Protein AF-A0A9W6KFF7-F1 (afdb_monomer_lite)

Radius of gyration: 13.84 Å; chains: 1; bounding box: 44×28×25 Å

Sequence (61 aa):
MGKSGKSRELKWVLRPNHTDLAEHDGKEIYAFGDTDAVGRVEVTLTDGTRVKVRRTELIPC

Foldseek 3Di:
DDPPPPPPPWKKAFQAPDPVCPVRHGFIFPDWDDADPVGWIWTQTPVRDIDTHHPVRIDID

pLDDT: mean 88.84, std 14.78, range [43.25, 98.0]

Organism: NCBI:txid53360

Structure (mmCIF, N/CA/C/O backbone):
data_AF-A0A9W6KFF7-F1
#
_entry.id   AF-A0A9W6KFF7-F1
#
loop_
_atom_site.group_PDB
_atom_site.id
_atom_site.type_symbol
_atom_site.label_atom_id
_atom_site.label_alt_id
_atom_site.label_comp_id
_atom_site.label_asym_id
_atom_site.label_entity_id
_atom_site.label_seq_id
_atom_site.pdbx_PDB_ins_code
_atom_site.Cartn_x
_atom_site.Cartn_y
_atom_site.Cartn_z
_atom_site.occupancy
_atom_site.B_iso_or_equiv
_atom_site.auth_seq_id
_atom_site.auth_comp_id
_atom_site.auth_asym_id
_atom_site.auth_atom_id
_ato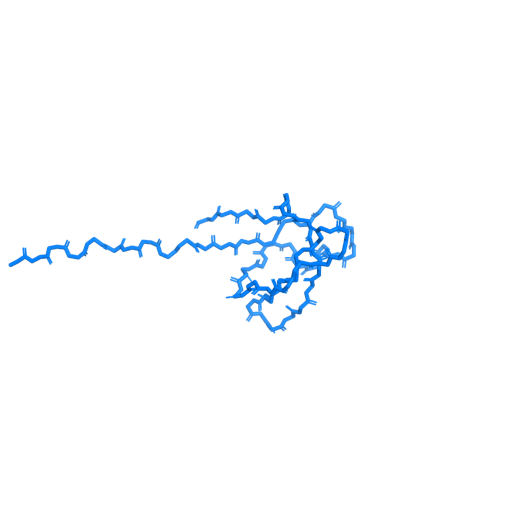m_site.pdbx_PDB_model_num
ATOM 1 N N . MET A 1 1 ? -36.068 15.939 7.151 1.00 43.25 1 MET A N 1
ATOM 2 C CA . MET A 1 1 ? -35.637 14.543 7.396 1.00 43.25 1 MET A CA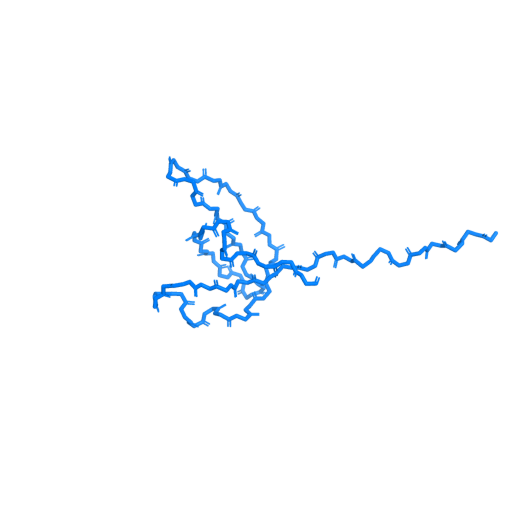 1
ATOM 3 C C . MET A 1 1 ? -34.807 14.066 6.208 1.00 43.25 1 MET A C 1
ATOM 5 O O . MET A 1 1 ? -35.359 13.514 5.269 1.00 43.25 1 MET A O 1
ATOM 9 N N . GLY A 1 2 ? -33.499 14.326 6.203 1.00 48.00 2 GLY A N 1
ATOM 10 C CA . GLY A 1 2 ? -32.590 13.739 5.216 1.00 48.00 2 GLY A CA 1
ATOM 11 C C . GLY A 1 2 ? -31.964 12.496 5.827 1.00 48.00 2 GLY A C 1
ATOM 12 O O . GLY A 1 2 ? -31.164 12.618 6.751 1.00 48.00 2 GLY A O 1
ATOM 13 N N . LYS A 1 3 ? -32.356 11.300 5.376 1.00 52.53 3 LYS A N 1
ATOM 14 C CA . LYS A 1 3 ? -31.619 10.078 5.711 1.00 52.53 3 LYS A CA 1
ATOM 15 C C . LYS A 1 3 ? -30.274 10.176 4.994 1.00 52.53 3 LYS A C 1
ATOM 17 O O . LYS A 1 3 ? -30.181 9.830 3.823 1.00 52.53 3 LYS A O 1
ATOM 22 N N . SER A 1 4 ? -29.269 10.707 5.688 1.00 52.97 4 SER A N 1
ATOM 23 C CA . SER A 1 4 ? -27.873 10.573 5.286 1.00 52.97 4 SER A CA 1
ATOM 24 C C . SER A 1 4 ? -27.576 9.076 5.296 1.00 52.97 4 SER A C 1
ATOM 26 O O . SER A 1 4 ? -27.451 8.462 6.359 1.00 52.97 4 SER A O 1
ATOM 28 N N . GLY A 1 5 ? -27.638 8.447 4.121 1.00 54.22 5 GLY A N 1
ATOM 29 C 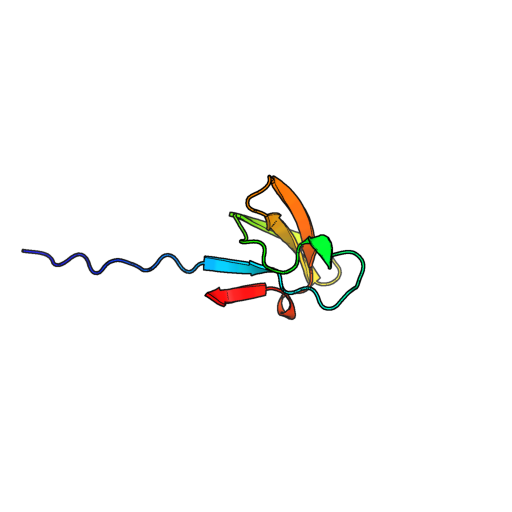CA . GLY A 1 5 ? -27.202 7.070 3.966 1.00 54.22 5 GLY A CA 1
ATOM 30 C C . GLY A 1 5 ? -25.763 7.015 4.450 1.00 54.22 5 GLY A C 1
ATOM 31 O O . GLY A 1 5 ? -24.956 7.833 4.020 1.00 54.22 5 GLY A O 1
ATOM 32 N N . LYS A 1 6 ? -25.452 6.115 5.389 1.00 56.31 6 LYS A N 1
ATOM 33 C CA . LYS A 1 6 ? -24.066 5.861 5.784 1.00 56.31 6 LYS A CA 1
ATOM 34 C C . LYS A 1 6 ? -23.293 5.538 4.507 1.00 56.31 6 LYS A C 1
ATOM 36 O O . LYS A 1 6 ? -23.430 4.428 3.993 1.00 56.31 6 LYS A O 1
ATOM 41 N N . SER A 1 7 ? -22.519 6.490 3.993 1.00 54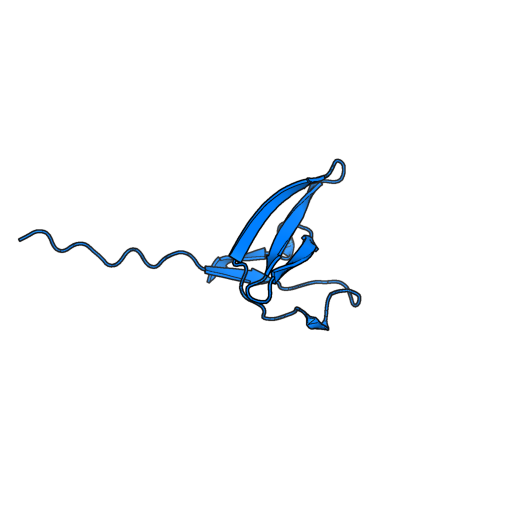.81 7 SER A N 1
ATOM 42 C CA . SER A 1 7 ? -21.450 6.200 3.051 1.00 54.81 7 SER A CA 1
ATOM 43 C C . SER A 1 7 ? -20.581 5.173 3.759 1.00 54.81 7 SER A C 1
ATOM 45 O O . SER A 1 7 ? -19.933 5.496 4.752 1.00 54.81 7 SER A O 1
ATOM 47 N N . ARG A 1 8 ? -20.666 3.904 3.352 1.00 62.06 8 ARG A N 1
ATOM 48 C CA . ARG A 1 8 ? -19.658 2.929 3.754 1.00 62.06 8 ARG A CA 1
ATOM 49 C C . ARG A 1 8 ? -18.378 3.458 3.136 1.00 62.06 8 ARG A C 1
ATOM 51 O O . ARG A 1 8 ? -18.259 3.463 1.914 1.00 62.06 8 ARG A O 1
ATOM 58 N N . GLU A 1 9 ? -17.509 4.021 3.962 1.00 69.94 9 GLU A N 1
ATOM 59 C CA . GLU A 1 9 ? -16.167 4.375 3.528 1.00 69.94 9 GLU A CA 1
ATOM 60 C C . GLU A 1 9 ? -15.565 3.104 2.925 1.00 69.94 9 GLU A C 1
ATOM 62 O O . GLU A 1 9 ? -15.509 2.073 3.596 1.00 69.94 9 GLU A O 1
ATOM 67 N N . LEU A 1 10 ? -15.256 3.154 1.626 1.00 77.69 10 LEU A N 1
ATOM 68 C CA . LEU A 1 10 ? -14.618 2.055 0.910 1.00 77.69 10 LEU A CA 1
ATOM 69 C C . LEU A 1 10 ? -13.271 1.812 1.578 1.00 77.69 10 LEU A C 1
ATOM 71 O O . LEU A 1 10 ? -12.385 2.668 1.513 1.00 77.69 10 LEU A O 1
ATOM 75 N N . LYS A 1 11 ? -13.138 0.668 2.244 1.00 89.75 11 LYS A N 1
ATOM 76 C CA . LYS A 1 11 ? -11.881 0.254 2.849 1.00 89.75 11 LYS A CA 1
ATOM 77 C C . LYS A 1 11 ? -11.070 -0.488 1.797 1.00 89.75 11 LYS A C 1
ATOM 79 O O . LYS A 1 11 ? -11.604 -1.005 0.819 1.00 89.75 11 LYS A O 1
ATOM 84 N N . TRP A 1 12 ? -9.758 -0.491 1.971 1.00 95.94 12 TRP A N 1
ATOM 85 C CA . TRP A 1 12 ? -8.844 -1.199 1.087 1.00 95.94 12 TRP A CA 1
ATOM 86 C C . TRP A 1 12 ? -7.898 -2.036 1.928 1.00 95.94 12 TRP A C 1
ATOM 88 O O . TRP A 1 12 ? -7.459 -1.594 2.988 1.00 95.94 12 TRP A O 1
ATOM 98 N N . VAL A 1 13 ? -7.571 -3.233 1.456 1.00 96.88 13 VAL A N 1
ATOM 99 C CA . VAL A 1 13 ? -6.616 -4.132 2.109 1.00 96.88 13 VAL A CA 1
ATOM 100 C C . VAL A 1 13 ? -5.520 -4.548 1.143 1.00 96.88 13 VAL A C 1
ATOM 102 O O . VAL A 1 13 ? -5.751 -4.691 -0.062 1.00 96.88 13 VAL A O 1
ATOM 105 N N . LEU A 1 14 ? -4.329 -4.766 1.691 1.00 96.75 14 LEU A N 1
ATOM 106 C CA . LEU A 1 14 ? -3.199 -5.321 0.964 1.00 96.75 14 LEU A CA 1
ATOM 107 C C . LEU A 1 14 ? -3.296 -6.857 0.910 1.00 96.75 14 LEU A C 1
ATOM 109 O O . LEU A 1 14 ? -3.431 -7.515 1.944 1.00 96.75 14 LEU A O 1
ATOM 113 N N . ARG A 1 15 ? -3.220 -7.412 -0.305 1.00 96.88 15 ARG A N 1
ATOM 114 C CA . ARG A 1 15 ? -3.140 -8.847 -0.635 1.00 96.88 15 ARG A CA 1
ATOM 115 C C . ARG A 1 15 ? -1.929 -9.068 -1.554 1.00 96.88 15 ARG A C 1
ATOM 117 O O . ARG A 1 15 ? -2.080 -9.040 -2.778 1.00 96.88 15 ARG A O 1
ATOM 124 N N . PRO A 1 16 ? -0.721 -9.200 -0.991 1.00 94.62 16 PRO A N 1
ATOM 125 C CA . PRO A 1 16 ? 0.497 -9.287 -1.776 1.00 94.62 16 PRO A CA 1
ATOM 126 C C . PRO A 1 16 ? 0.623 -10.658 -2.448 1.00 94.62 16 PRO A C 1
ATOM 128 O O . PRO A 1 16 ? 0.271 -11.683 -1.869 1.00 94.62 16 PRO A O 1
ATOM 131 N N . ASN A 1 17 ? 1.175 -10.685 -3.661 1.00 91.25 17 ASN A N 1
ATOM 132 C CA . ASN A 1 17 ? 1.468 -11.926 -4.395 1.00 91.25 17 ASN A CA 1
ATOM 133 C C . ASN A 1 17 ? 2.940 -12.360 -4.266 1.00 91.25 17 ASN A C 1
ATOM 135 O O . ASN A 1 17 ? 3.376 -13.305 -4.927 1.00 91.25 17 ASN A O 1
ATOM 139 N N . HIS A 1 18 ? 3.720 -11.651 -3.450 1.00 87.38 18 HIS A N 1
ATOM 140 C CA . HIS A 1 18 ? 5.155 -11.844 -3.289 1.00 87.38 18 HIS A CA 1
ATOM 141 C C . HIS A 1 18 ? 5.518 -12.032 -1.811 1.00 87.38 18 HIS A C 1
ATOM 143 O O . HIS A 1 18 ? 4.875 -11.479 -0.917 1.00 87.38 18 HIS A O 1
ATOM 149 N N . THR A 1 19 ? 6.541 -12.845 -1.544 1.00 90.25 19 THR A N 1
ATOM 150 C CA . THR A 1 19 ? 6.904 -13.270 -0.182 1.00 90.25 19 THR A CA 1
ATOM 151 C C . THR A 1 19 ? 7.497 -12.154 0.673 1.00 90.25 19 THR A C 1
ATOM 153 O O . THR A 1 19 ? 7.441 -12.243 1.893 1.00 90.25 19 THR A O 1
ATOM 156 N N . ASP A 1 20 ? 8.045 -11.104 0.060 1.00 91.50 20 ASP A N 1
ATOM 157 C CA . ASP A 1 20 ? 8.644 -9.949 0.739 1.00 91.50 20 ASP A CA 1
ATOM 158 C C . ASP A 1 20 ? 7.631 -9.087 1.502 1.00 91.50 20 ASP A C 1
ATOM 160 O O . ASP A 1 20 ? 8.017 -8.377 2.423 1.00 91.50 20 ASP A O 1
ATOM 164 N N . LEU A 1 21 ? 6.341 -9.182 1.167 1.00 93.38 21 LEU A N 1
ATOM 165 C CA . LEU A 1 21 ? 5.265 -8.443 1.834 1.00 93.38 21 LEU A CA 1
ATOM 166 C C . LEU A 1 21 ? 4.273 -9.361 2.558 1.00 93.38 21 LEU A C 1
ATOM 168 O O . LEU A 1 21 ? 3.236 -8.890 3.018 1.00 93.38 21 LEU A O 1
ATOM 172 N N . ALA A 1 22 ? 4.565 -10.661 2.677 1.00 94.00 22 ALA A N 1
ATOM 173 C CA . ALA A 1 22 ? 3.643 -11.639 3.261 1.00 94.00 22 ALA A CA 1
ATOM 174 C C . ALA A 1 22 ? 3.227 -11.290 4.703 1.00 94.00 22 ALA A C 1
ATOM 176 O O . ALA A 1 22 ? 2.088 -11.526 5.094 1.00 94.00 22 ALA A O 1
ATOM 177 N N . GLU A 1 23 ? 4.111 -10.654 5.477 1.00 95.50 23 GLU A N 1
ATOM 178 C CA . GLU A 1 23 ? 3.815 -10.161 6.833 1.00 95.50 23 GLU A CA 1
ATOM 179 C C . GLU A 1 23 ? 2.799 -9.002 6.881 1.00 95.50 23 GLU A C 1
ATOM 181 O O . GLU A 1 23 ? 2.347 -8.588 7.953 1.00 95.50 23 GLU A O 1
ATOM 186 N N . HIS A 1 24 ? 2.458 -8.432 5.729 1.0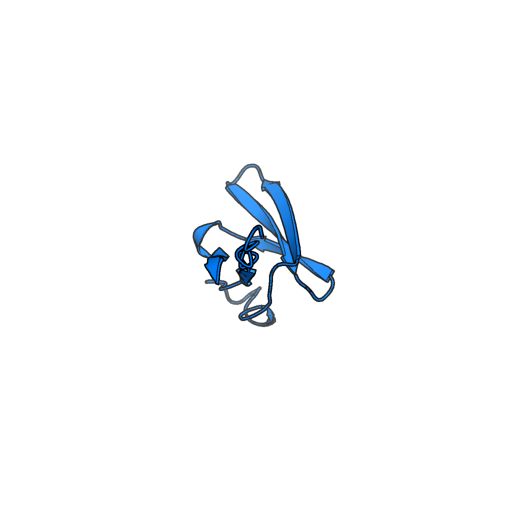0 96.00 24 HIS A N 1
ATOM 187 C CA . HIS A 1 24 ? 1.493 -7.350 5.588 1.00 96.00 24 HIS A CA 1
ATOM 188 C C . HIS A 1 24 ? 0.199 -7.791 4.903 1.00 96.00 24 HIS A C 1
ATOM 190 O O . HIS A 1 24 ? -0.706 -6.968 4.738 1.00 96.00 24 HIS A O 1
ATOM 196 N N . ASP A 1 25 ? 0.080 -9.069 4.534 1.00 96.56 25 ASP A N 1
ATOM 197 C CA . ASP A 1 25 ? -1.174 -9.604 4.026 1.00 96.56 25 ASP A CA 1
ATOM 198 C C . ASP A 1 25 ? -2.282 -9.443 5.074 1.00 96.56 25 ASP A C 1
ATOM 200 O O . ASP A 1 25 ? -2.116 -9.763 6.250 1.00 96.56 25 ASP A O 1
ATOM 204 N N . GLY A 1 26 ? -3.417 -8.890 4.661 1.00 96.06 26 GLY A N 1
ATOM 205 C CA . GLY A 1 26 ? -4.534 -8.617 5.568 1.00 96.06 26 GLY A CA 1
ATOM 206 C C . GLY A 1 26 ? -4.650 -7.159 5.959 1.00 96.06 26 GLY A C 1
ATOM 207 O O . GLY A 1 26 ? -5.762 -6.720 6.247 1.00 96.06 26 GLY A O 1
ATOM 208 N N . LYS A 1 27 ? -3.539 -6.417 5.961 1.00 96.81 27 LYS A N 1
ATOM 209 C CA . LYS A 1 27 ? -3.498 -5.083 6.559 1.00 96.81 27 LYS A CA 1
ATOM 210 C C . LYS A 1 27 ? -4.333 -4.088 5.760 1.00 96.81 27 LYS A C 1
ATOM 212 O O . LYS A 1 27 ? -4.286 -4.050 4.529 1.00 96.81 27 LYS A O 1
ATOM 217 N N . GLU A 1 28 ? -5.095 -3.282 6.493 1.00 96.88 28 GLU A N 1
ATOM 218 C CA . GLU A 1 28 ? -5.855 -2.175 5.926 1.00 96.88 28 GLU A CA 1
ATOM 219 C C . GLU A 1 28 ? -4.906 -1.078 5.432 1.00 96.88 28 GLU A C 1
ATOM 221 O O . GLU A 1 28 ? -3.840 -0.816 6.002 1.00 96.88 28 GLU A O 1
ATOM 226 N N . ILE A 1 29 ? -5.316 -0.431 4.350 1.00 96.69 29 ILE A N 1
ATOM 227 C CA . ILE A 1 29 ? -4.609 0.680 3.734 1.00 96.69 29 ILE A CA 1
ATOM 228 C C . ILE A 1 29 ? -5.184 1.968 4.301 1.00 96.69 29 ILE A C 1
ATOM 230 O O . ILE A 1 29 ? -6.379 2.239 4.198 1.00 96.69 29 ILE A O 1
ATOM 234 N N . TYR A 1 30 ? -4.302 2.766 4.887 1.00 95.94 30 TYR A N 1
ATOM 235 C CA . TYR A 1 30 ? -4.617 4.080 5.418 1.00 95.94 30 TYR A CA 1
ATOM 236 C C . TYR A 1 30 ? -4.584 5.156 4.326 1.00 95.94 30 TYR A C 1
ATOM 238 O O . TYR A 1 30 ? -5.464 6.012 4.274 1.00 95.94 30 TYR A O 1
ATOM 246 N N . ALA A 1 31 ? -3.579 5.118 3.445 1.00 95.88 31 ALA A N 1
ATOM 247 C CA . ALA A 1 31 ? -3.419 6.114 2.388 1.00 95.88 31 ALA A CA 1
ATOM 248 C C . ALA A 1 31 ? -2.720 5.553 1.145 1.00 95.88 31 ALA A C 1
ATOM 250 O O . ALA A 1 31 ? -1.890 4.647 1.235 1.00 95.88 31 ALA A O 1
ATOM 251 N N . PHE A 1 32 ? -3.017 6.157 -0.005 1.00 96.00 32 PHE A N 1
ATOM 252 C CA . PHE A 1 32 ? -2.311 5.943 -1.266 1.00 96.00 32 PHE A CA 1
ATOM 253 C C . PHE A 1 32 ? -1.349 7.105 -1.525 1.00 96.00 32 PHE A C 1
ATOM 255 O O . PHE A 1 32 ? -1.688 8.260 -1.268 1.00 96.00 32 PHE A O 1
ATOM 262 N N . GLY A 1 33 ? -0.161 6.788 -2.026 1.00 95.94 33 GLY A N 1
ATOM 263 C CA . GLY A 1 33 ? 0.855 7.741 -2.455 1.00 95.94 33 GLY A CA 1
ATOM 264 C C . GLY A 1 33 ? 1.078 7.702 -3.966 1.00 95.94 33 GLY A C 1
ATOM 265 O O . GLY A 1 33 ? 0.200 7.315 -4.743 1.00 95.94 33 GLY A O 1
ATOM 266 N N . ASP A 1 34 ? 2.278 8.106 -4.377 1.00 96.69 34 ASP A N 1
ATOM 267 C CA . ASP A 1 34 ? 2.660 8.182 -5.783 1.00 96.69 34 ASP A CA 1
ATOM 268 C C . ASP A 1 34 ? 2.756 6.808 -6.454 1.00 96.69 34 ASP A C 1
ATOM 270 O O . ASP A 1 34 ? 2.996 5.771 -5.829 1.00 96.69 34 ASP A O 1
ATOM 274 N N . THR A 1 35 ? 2.600 6.816 -7.777 1.00 97.12 35 THR A N 1
ATOM 275 C CA . THR A 1 35 ? 2.892 5.655 -8.622 1.00 97.12 35 THR A CA 1
ATOM 276 C C . THR A 1 35 ? 4.301 5.792 -9.199 1.00 97.12 35 THR A C 1
ATOM 278 O O . THR A 1 35 ? 4.639 6.831 -9.764 1.00 97.12 35 THR A O 1
ATOM 281 N N . ASP A 1 36 ? 5.133 4.759 -9.061 1.00 94.88 36 ASP A N 1
ATOM 282 C CA . ASP A 1 36 ? 6.491 4.753 -9.607 1.00 94.88 36 ASP A CA 1
ATOM 283 C C . ASP A 1 36 ? 6.514 4.557 -11.137 1.00 94.88 36 ASP A C 1
ATOM 285 O O . ASP A 1 36 ? 5.506 4.243 -11.773 1.00 94.88 36 ASP A O 1
ATOM 289 N N . ALA A 1 37 ? 7.695 4.725 -11.743 1.00 95.38 37 ALA A N 1
ATOM 290 C CA . ALA A 1 37 ? 7.880 4.616 -13.194 1.00 95.38 37 ALA A CA 1
ATOM 291 C C . ALA A 1 37 ? 7.530 3.230 -13.774 1.00 95.38 37 ALA A C 1
ATOM 293 O O . ALA A 1 37 ? 7.356 3.103 -14.984 1.00 95.38 37 ALA A O 1
ATOM 294 N N . VAL A 1 38 ? 7.427 2.196 -12.931 1.00 94.25 38 VAL A N 1
ATOM 295 C CA . VAL A 1 38 ? 7.060 0.830 -13.332 1.00 94.25 38 VAL A CA 1
ATOM 296 C C . VAL A 1 38 ? 5.616 0.475 -12.953 1.00 94.25 38 VAL A C 1
ATOM 298 O O . VAL A 1 38 ? 5.212 -0.679 -13.079 1.00 94.25 38 VAL A O 1
ATOM 301 N N . GLY A 1 39 ? 4.816 1.456 -12.521 1.00 93.38 39 GLY A N 1
ATOM 302 C CA . GLY A 1 39 ? 3.382 1.304 -12.275 1.00 93.38 39 GLY A CA 1
ATOM 303 C C . GLY A 1 39 ? 3.008 0.748 -10.898 1.00 93.38 39 GLY A C 1
ATOM 304 O O . GLY A 1 39 ? 1.855 0.354 -10.705 1.00 93.38 39 GLY A O 1
ATOM 305 N N . ARG A 1 40 ? 3.940 0.697 -9.937 1.00 96.31 40 ARG A N 1
ATOM 306 C CA . ARG A 1 40 ? 3.635 0.326 -8.546 1.00 96.31 40 ARG A CA 1
ATOM 307 C C . ARG A 1 40 ? 3.163 1.540 -7.765 1.00 96.31 40 ARG A C 1
ATOM 309 O O . ARG A 1 40 ? 3.740 2.614 -7.884 1.00 96.31 40 ARG A O 1
ATOM 316 N N . VAL A 1 41 ? 2.142 1.350 -6.947 1.00 96.69 41 VAL A N 1
ATOM 317 C CA . VAL A 1 41 ? 1.541 2.373 -6.094 1.00 96.69 41 VAL A CA 1
ATOM 318 C C . VAL A 1 41 ? 2.173 2.282 -4.710 1.00 96.69 41 VAL A C 1
ATOM 320 O O . VAL A 1 41 ? 2.246 1.192 -4.138 1.00 96.69 41 VAL A O 1
ATOM 323 N N . GLU A 1 42 ? 2.641 3.404 -4.170 1.00 97.56 42 GLU A N 1
ATOM 324 C CA . GLU A 1 42 ? 2.983 3.489 -2.753 1.00 97.56 42 GLU A CA 1
ATOM 325 C C . GLU A 1 42 ? 1.703 3.443 -1.913 1.00 97.56 42 GLU A C 1
ATOM 327 O O . GLU A 1 42 ? 0.745 4.169 -2.176 1.00 97.56 42 GLU A O 1
ATOM 332 N N . VAL A 1 43 ? 1.681 2.600 -0.888 1.00 97.25 43 VAL A N 1
ATOM 333 C CA . VAL A 1 43 ? 0.584 2.523 0.076 1.00 97.25 43 VAL A CA 1
ATOM 334 C C . VAL A 1 43 ? 1.131 2.654 1.485 1.00 97.25 43 VAL A C 1
ATOM 336 O O . VAL A 1 43 ? 2.175 2.093 1.815 1.00 97.25 43 VAL A O 1
ATOM 339 N N . THR A 1 44 ? 0.419 3.411 2.313 1.00 98.00 44 THR A N 1
ATOM 340 C CA . THR A 1 44 ? 0.646 3.477 3.756 1.00 98.00 44 THR A CA 1
ATOM 341 C C . THR A 1 44 ? -0.385 2.584 4.431 1.00 98.00 44 THR A C 1
ATOM 343 O O . THR A 1 44 ? -1.587 2.793 4.261 1.00 98.00 44 THR A O 1
ATOM 346 N N . LEU A 1 45 ? 0.077 1.585 5.172 1.00 97.19 45 LEU A N 1
ATOM 347 C CA . LEU A 1 45 ? -0.756 0.682 5.961 1.00 97.19 45 LEU A CA 1
ATOM 348 C C . LEU A 1 45 ? -1.178 1.355 7.272 1.00 97.19 45 LEU A C 1
ATOM 350 O O . LEU A 1 45 ? -0.591 2.352 7.693 1.00 97.19 45 LEU A O 1
ATOM 354 N N . THR A 1 46 ? -2.187 0.810 7.947 1.00 96.38 46 THR A N 1
ATOM 355 C CA . THR A 1 46 ? -2.688 1.364 9.219 1.00 96.38 46 THR A CA 1
ATOM 356 C C . THR A 1 46 ? -1.674 1.356 10.364 1.00 96.38 46 THR A C 1
ATOM 358 O O . THR A 1 46 ? -1.863 2.080 11.335 1.00 96.38 46 THR A O 1
ATOM 361 N N . ASP A 1 47 ? -0.601 0.569 10.269 1.00 95.56 47 ASP A N 1
ATOM 362 C CA . ASP A 1 47 ? 0.515 0.585 11.227 1.00 95.56 47 ASP A CA 1
ATOM 363 C C . ASP A 1 47 ? 1.598 1.632 10.889 1.00 95.56 47 ASP A C 1
ATOM 365 O O . ASP A 1 47 ? 2.612 1.722 11.577 1.00 95.56 47 ASP A O 1
ATOM 369 N N . GLY A 1 48 ? 1.386 2.431 9.837 1.00 97.31 48 GLY A N 1
ATOM 370 C CA . GLY A 1 48 ? 2.318 3.447 9.350 1.00 97.31 48 GLY A CA 1
ATOM 371 C C . GLY A 1 48 ? 3.372 2.925 8.369 1.00 97.31 48 GLY A C 1
ATOM 372 O O . GLY A 1 48 ? 4.120 3.725 7.805 1.00 97.31 48 GLY A O 1
ATOM 373 N N . THR A 1 49 ? 3.422 1.614 8.120 1.00 97.44 49 THR A N 1
ATOM 374 C CA . THR A 1 49 ? 4.361 1.007 7.171 1.00 97.44 49 THR A CA 1
ATOM 375 C C . THR A 1 49 ? 4.058 1.462 5.751 1.00 97.44 49 THR A C 1
ATOM 377 O O . THR A 1 49 ? 2.901 1.493 5.328 1.00 97.44 49 THR A O 1
ATOM 380 N N . ARG A 1 50 ? 5.106 1.791 4.990 1.00 97.31 50 ARG A N 1
ATOM 381 C CA . ARG A 1 50 ? 5.004 2.186 3.583 1.00 97.31 50 ARG A CA 1
ATOM 38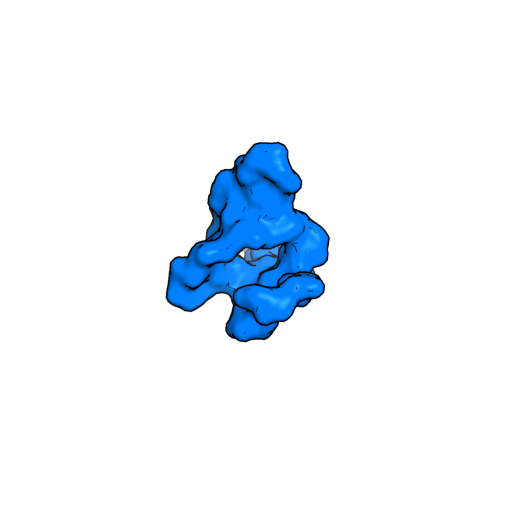2 C C . ARG A 1 50 ? 5.588 1.119 2.677 1.00 97.31 50 ARG A C 1
ATOM 384 O O . ARG A 1 50 ? 6.745 0.742 2.841 1.00 97.31 50 ARG A O 1
ATOM 391 N N . VAL A 1 51 ? 4.808 0.676 1.698 1.00 95.94 51 VAL A N 1
ATOM 392 C CA . VAL A 1 51 ? 5.222 -0.348 0.729 1.00 95.94 51 VAL A CA 1
ATOM 393 C C . VAL A 1 51 ? 4.810 0.042 -0.683 1.00 95.94 51 VAL A C 1
ATOM 395 O O . VAL A 1 51 ? 3.877 0.820 -0.871 1.00 95.94 51 VAL A O 1
ATOM 398 N N . LYS A 1 52 ? 5.506 -0.489 -1.692 1.00 96.00 52 LYS A N 1
ATOM 399 C CA . LYS A 1 52 ? 5.171 -0.284 -3.108 1.00 96.00 52 LYS A CA 1
ATOM 400 C C . LYS A 1 52 ? 4.625 -1.567 -3.703 1.00 96.00 52 LYS A C 1
ATOM 402 O O . LYS A 1 52 ? 5.331 -2.569 -3.741 1.00 96.00 52 LYS A O 1
ATOM 407 N N . VAL A 1 53 ? 3.399 -1.512 -4.208 1.00 96.00 53 VAL A N 1
ATOM 408 C CA . VAL A 1 53 ? 2.643 -2.698 -4.630 1.00 96.00 53 VAL A CA 1
ATOM 409 C C . VAL A 1 53 ? 1.958 -2.475 -5.969 1.00 96.00 53 VAL A C 1
ATOM 411 O O . VAL A 1 53 ? 1.749 -1.346 -6.415 1.00 96.00 53 VAL A O 1
ATOM 414 N N . ARG A 1 54 ? 1.617 -3.554 -6.660 1.00 95.69 54 ARG A N 1
ATOM 415 C CA . ARG A 1 54 ? 0.829 -3.497 -7.890 1.00 95.69 54 ARG A CA 1
ATOM 416 C C . ARG A 1 54 ? -0.631 -3.239 -7.548 1.00 95.69 54 ARG A C 1
ATOM 418 O O . ARG A 1 54 ? -1.136 -3.685 -6.525 1.00 95.69 54 ARG A O 1
ATOM 425 N N . ARG A 1 55 ? -1.360 -2.604 -8.466 1.00 92.94 55 ARG A N 1
ATOM 426 C CA . ARG A 1 55 ? -2.803 -2.355 -8.292 1.00 92.94 55 ARG A CA 1
ATOM 427 C C . ARG A 1 55 ? -3.622 -3.628 -8.066 1.00 92.94 55 ARG A C 1
ATOM 429 O O . ARG A 1 55 ? -4.625 -3.581 -7.373 1.00 92.94 55 ARG A O 1
ATOM 436 N N . THR A 1 56 ? -3.188 -4.757 -8.623 1.00 94.19 56 THR A N 1
ATOM 437 C CA . THR A 1 56 ? -3.838 -6.067 -8.447 1.00 94.19 56 THR A CA 1
ATOM 438 C C . THR A 1 56 ? -3.706 -6.635 -7.034 1.00 94.19 56 THR A C 1
ATOM 440 O O . THR A 1 56 ? -4.393 -7.593 -6.709 1.00 94.19 56 THR A O 1
ATOM 443 N N . GLU A 1 57 ? -2.819 -6.076 -6.210 1.00 95.50 57 GLU A N 1
ATOM 444 C CA . GLU A 1 57 ? -2.603 -6.466 -4.809 1.00 95.50 57 GLU A CA 1
ATOM 445 C C . GLU A 1 57 ? -3.459 -5.624 -3.843 1.00 95.50 57 GLU A C 1
ATOM 447 O O . GLU A 1 57 ? -3.398 -5.806 -2.630 1.00 95.50 57 GLU A O 1
ATOM 452 N N . LEU A 1 58 ? -4.260 -4.692 -4.372 1.00 95.44 58 LEU A N 1
ATOM 453 C CA . LEU A 1 58 ? -5.123 -3.782 -3.624 1.00 95.44 58 LEU A CA 1
ATOM 454 C C . LEU A 1 58 ? -6.577 -4.233 -3.777 1.00 95.44 58 LEU A C 1
ATOM 456 O O . LEU A 1 58 ? -7.133 -4.147 -4.873 1.00 95.44 58 LEU A O 1
ATOM 460 N N . ILE A 1 59 ? -7.203 -4.699 -2.697 1.00 95.69 59 ILE A N 1
ATOM 461 C CA . ILE A 1 59 ? -8.576 -5.223 -2.742 1.00 95.69 59 ILE A CA 1
ATOM 462 C C . ILE A 1 59 ? -9.525 -4.282 -1.983 1.00 95.69 59 ILE A C 1
ATOM 464 O O . ILE A 1 59 ? -9.262 -3.999 -0.812 1.00 95.69 59 ILE A O 1
ATOM 468 N N . PRO A 1 60 ? -10.617 -3.798 -2.608 1.00 92.00 60 PRO A N 1
ATOM 469 C CA . PRO A 1 60 ? -11.639 -3.016 -1.914 1.00 92.00 60 PRO A CA 1
ATOM 470 C C . PRO A 1 60 ? -12.494 -3.911 -0.995 1.00 92.00 60 PRO A C 1
ATOM 472 O O . PRO A 1 60 ? -12.805 -5.049 -1.362 1.00 92.00 60 PRO A O 1
ATOM 475 N N . CYS A 1 61 ? -12.900 -3.402 0.172 1.00 82.75 61 CYS A N 1
ATOM 476 C CA . CYS A 1 61 ? -13.723 -4.098 1.168 1.00 82.75 61 CYS A CA 1
ATOM 477 C C . CYS A 1 61 ? -14.797 -3.216 1.831 1.00 82.75 61 CYS A C 1
ATOM 479 O O . CYS A 1 61 ? -14.667 -1.967 1.847 1.00 82.75 61 CYS A O 1
#

Secondary structure (DSSP, 8-state):
-----------EEE--SSGGGGGGTTPBEEEEEEEPTTSPEEEEETTS-EEEE-GGGEEE-